Protein AF-A0A482W4G9-F1 (afdb_monomer_lite)

Secondary structure (DSSP, 8-state):
-HHHHTTT-EEEEE----SSHHHHHHHHHHHHHHHHTTB-EEEEETTT-HHHHHHHHHHHT-SS--S-EEEETTEEEE-HHHHHHHHHTSHHHHHTGGGB-GGGG---TTTTT-SEEE-TTTTTS-EEEEE-TT-SS--EEEPSSS-TTSEEE-TT-

Foldseek 3Di:
DLLVVQALAKEWEAAPDCPPVVRNVLQVQLLVLCVVLQFAHHYDHVVVDVVSLVVQCVLVVHNDDRDTWIDHSSHTQGHSVSSVVCVVVVVNSVSRVSRHDPCNVPQDPPPRNPQKDAAPQCRQPQFHPDADPPDPDGDTDGDPRADPRRIDGDPRD

Structure (mmCIF, N/CA/C/O backbone):
data_AF-A0A482W4G9-F1
#
_entry.id   AF-A0A482W4G9-F1
#
loop_
_atom_site.group_PDB
_atom_site.id
_atom_site.type_symbol
_atom_site.label_atom_id
_atom_site.label_alt_id
_atom_site.label_comp_id
_atom_site.label_asym_id
_atom_site.label_entity_id
_atom_site.label_seq_id
_atom_site.pdbx_PDB_ins_code
_atom_site.Cartn_x
_atom_site.Cartn_y
_atom_site.Cartn_z
_atom_site.occupancy
_atom_site.B_iso_or_equiv
_atom_site.auth_seq_id
_atom_site.auth_comp_id
_atom_site.auth_asym_id
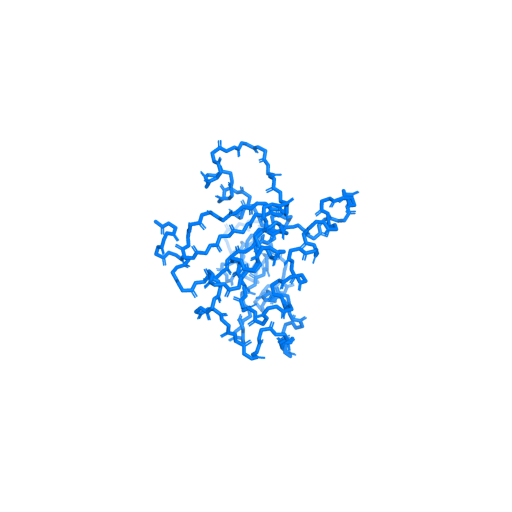_atom_site.auth_atom_id
_atom_site.pdbx_PDB_model_num
ATOM 1 N N . ASN A 1 1 ? -15.387 -3.009 -11.894 1.00 84.00 1 ASN A N 1
ATOM 2 C CA . ASN A 1 1 ? -16.144 -2.640 -10.679 1.00 84.00 1 ASN A CA 1
ATOM 3 C C . ASN A 1 1 ? -15.278 -2.932 -9.454 1.00 84.00 1 ASN A C 1
ATOM 5 O O . ASN A 1 1 ? -14.936 -4.088 -9.236 1.00 84.00 1 ASN A O 1
ATOM 9 N N . TYR A 1 2 ? -14.873 -1.919 -8.678 1.00 88.62 2 TYR A N 1
ATOM 10 C CA . TYR A 1 2 ? -13.986 -2.119 -7.516 1.00 88.62 2 TYR A CA 1
ATOM 11 C C . TYR A 1 2 ? -14.624 -2.953 -6.398 1.00 88.62 2 TYR A C 1
ATOM 13 O O . TYR A 1 2 ? -13.901 -3.640 -5.682 1.00 88.62 2 TYR A O 1
ATOM 21 N N . LYS A 1 3 ? -15.962 -2.969 -6.293 1.00 88.50 3 LYS A N 1
ATOM 22 C CA . LYS A 1 3 ? -16.674 -3.824 -5.330 1.00 88.50 3 LYS A CA 1
ATOM 23 C C . LYS A 1 3 ? -16.414 -5.310 -5.565 1.00 88.50 3 LYS A C 1
ATOM 25 O O . LYS A 1 3 ? -16.261 -6.050 -4.610 1.00 88.50 3 LYS A O 1
ATOM 30 N N . GLU A 1 4 ? -16.335 -5.736 -6.823 1.00 91.00 4 GLU A N 1
ATOM 31 C CA . GLU A 1 4 ? -16.035 -7.130 -7.177 1.00 91.00 4 GLU A CA 1
ATOM 32 C C . GLU A 1 4 ? -14.540 -7.437 -7.022 1.00 91.00 4 GLU A C 1
ATOM 34 O O . GLU A 1 4 ? -14.177 -8.476 -6.477 1.00 91.00 4 GLU A O 1
ATOM 39 N N . LYS A 1 5 ? -13.661 -6.516 -7.452 1.00 90.75 5 LYS A N 1
ATOM 40 C CA . LYS A 1 5 ? -12.194 -6.681 -7.374 1.00 90.75 5 LYS A CA 1
ATOM 41 C C . LYS A 1 5 ? -11.699 -6.823 -5.925 1.00 90.75 5 LYS A C 1
ATOM 43 O O . LYS A 1 5 ? -10.815 -7.641 -5.639 1.00 90.75 5 LYS A O 1
ATOM 48 N N . ASP A 1 6 ? -12.286 -6.032 -5.029 1.00 93.94 6 ASP A N 1
ATOM 49 C CA . ASP A 1 6 ? -11.903 -5.928 -3.621 1.00 93.94 6 ASP A CA 1
ATOM 50 C C . ASP A 1 6 ? -12.889 -6.657 -2.683 1.00 93.94 6 ASP A C 1
ATOM 52 O O . ASP A 1 6 ? -12.814 -6.479 -1.469 1.00 93.94 6 ASP A O 1
ATOM 56 N N . ALA A 1 7 ? -13.801 -7.480 -3.217 1.00 93.88 7 ALA A N 1
ATOM 57 C CA . ALA A 1 7 ? -14.746 -8.253 -2.412 1.00 93.88 7 ALA A CA 1
ATOM 58 C C . ALA A 1 7 ? -14.012 -9.167 -1.417 1.00 93.88 7 ALA A C 1
ATOM 60 O O . ALA A 1 7 ? -13.098 -9.908 -1.790 1.00 93.88 7 ALA A O 1
ATOM 61 N N . GLY A 1 8 ? -14.422 -9.128 -0.150 1.00 92.75 8 GLY A N 1
ATOM 62 C CA . GLY A 1 8 ? -13.825 -9.907 0.929 1.00 92.75 8 GLY A CA 1
ATOM 63 C C . GLY A 1 8 ? -12.441 -9.413 1.358 1.00 92.75 8 GLY A C 1
ATOM 64 O O . GLY A 1 8 ? -11.714 -10.158 2.017 1.00 92.75 8 GLY A O 1
ATOM 65 N N . LYS A 1 9 ? -12.046 -8.185 0.993 1.00 94.38 9 LYS A N 1
ATOM 66 C CA . LYS A 1 9 ? -10.709 -7.647 1.276 1.00 94.38 9 LYS A CA 1
ATOM 67 C C . LYS A 1 9 ? -10.757 -6.279 1.942 1.00 94.38 9 LYS A C 1
ATOM 69 O O . LYS A 1 9 ? -11.581 -5.421 1.627 1.00 94.38 9 LYS A O 1
ATOM 74 N N . VAL A 1 10 ? -9.770 -6.062 2.806 1.00 96.88 10 VAL A N 1
ATOM 75 C CA . VAL A 1 10 ? -9.361 -4.735 3.268 1.00 96.88 10 VAL A CA 1
ATOM 76 C C . VAL A 1 10 ? -8.169 -4.317 2.424 1.00 96.88 10 VAL A C 1
ATOM 78 O O . VAL A 1 10 ? -7.176 -5.038 2.376 1.00 96.88 10 VAL A O 1
ATOM 81 N N . VAL A 1 11 ? -8.256 -3.180 1.749 1.00 97.19 11 VAL A N 1
ATOM 82 C CA . VAL A 1 11 ? -7.196 -2.641 0.892 1.00 97.19 11 VAL A CA 1
ATOM 83 C C . VAL A 1 11 ? -6.711 -1.331 1.494 1.00 97.19 11 VAL A C 1
ATOM 85 O O . VAL A 1 11 ? -7.516 -0.480 1.864 1.00 97.19 11 VAL A O 1
ATOM 88 N N . VAL A 1 12 ? -5.397 -1.161 1.591 1.00 97.75 12 VAL A N 1
ATOM 89 C CA . VAL A 1 12 ? -4.771 0.053 2.115 1.00 97.75 12 VAL A CA 1
ATOM 90 C C . VAL A 1 12 ? -3.812 0.587 1.069 1.00 97.75 12 VAL A C 1
ATOM 92 O O . VAL A 1 12 ? -2.820 -0.067 0.749 1.00 97.75 12 VAL A O 1
ATOM 95 N N . TYR A 1 13 ? -4.089 1.784 0.567 1.00 97.50 13 TYR A N 1
ATOM 96 C CA . TYR A 1 13 ? -3.131 2.517 -0.246 1.00 97.50 13 TYR A CA 1
ATOM 97 C C . TYR A 1 13 ? -2.142 3.210 0.674 1.00 97.50 13 TYR A C 1
ATOM 99 O O . TYR A 1 13 ? -2.539 3.945 1.582 1.00 97.50 13 TYR A O 1
ATOM 107 N N . THR A 1 14 ? -0.861 2.957 0.453 1.00 96.88 14 THR A N 1
ATOM 108 C CA . THR A 1 14 ? 0.244 3.490 1.251 1.00 96.88 14 THR A CA 1
ATOM 109 C C . THR A 1 14 ? 1.331 4.028 0.333 1.00 96.88 14 THR A C 1
ATOM 111 O O . THR A 1 14 ? 1.237 3.939 -0.890 1.00 96.88 14 THR A O 1
ATOM 114 N N . THR A 1 15 ? 2.376 4.585 0.935 1.00 94.06 15 THR A N 1
ATOM 115 C CA . THR A 1 15 ? 3.638 4.857 0.257 1.00 94.06 15 THR A CA 1
ATOM 116 C C . THR A 1 15 ? 4.793 4.318 1.092 1.00 94.06 15 THR A C 1
ATOM 118 O O . THR A 1 15 ? 4.805 4.482 2.318 1.00 94.06 15 THR A O 1
ATOM 121 N N . THR A 1 16 ? 5.769 3.678 0.450 1.00 89.06 16 THR A N 1
ATOM 122 C CA . THR A 1 16 ? 7.075 3.395 1.074 1.00 89.06 16 THR A CA 1
ATOM 123 C C . THR A 1 16 ? 8.063 4.555 0.929 1.00 89.06 16 THR A C 1
ATOM 125 O O . THR A 1 16 ? 9.119 4.536 1.563 1.00 89.06 16 THR A O 1
ATOM 128 N N . MET A 1 17 ? 7.719 5.604 0.169 1.00 89.81 17 MET A N 1
ATOM 129 C CA . MET A 1 17 ? 8.531 6.815 0.050 1.00 89.81 17 MET A CA 1
ATOM 130 C C . MET A 1 17 ? 8.590 7.558 1.394 1.00 89.81 17 MET A C 1
ATOM 132 O O . MET A 1 17 ? 7.615 8.163 1.836 1.00 89.81 17 MET A O 1
ATOM 136 N N . GLY A 1 18 ? 9.766 7.566 2.022 1.00 87.50 18 GLY A N 1
ATOM 137 C CA . GLY A 1 18 ? 9.987 8.178 3.339 1.00 87.50 18 GLY A CA 1
ATOM 138 C C . GLY A 1 18 ? 10.348 9.669 3.338 1.00 87.50 18 GLY A C 1
ATOM 139 O O . GLY A 1 18 ? 10.648 10.207 4.402 1.00 87.50 18 GLY A O 1
ATOM 140 N N . ILE A 1 19 ? 10.364 10.340 2.177 1.00 91.88 19 ILE A N 1
ATOM 141 C CA . ILE A 1 19 ? 10.772 11.757 2.067 1.00 91.88 19 ILE A CA 1
ATOM 142 C C . ILE A 1 19 ? 9.811 12.663 2.855 1.00 91.88 19 ILE A C 1
ATOM 144 O O . ILE A 1 19 ? 10.251 13.531 3.608 1.00 91.88 19 ILE A O 1
ATOM 148 N N . LEU A 1 20 ? 8.502 12.423 2.734 1.00 92.69 20 LEU A N 1
ATOM 149 C CA . LEU A 1 20 ? 7.466 13.114 3.504 1.00 92.69 20 LEU A CA 1
ATOM 150 C C . LEU A 1 20 ? 7.180 12.332 4.790 1.00 92.69 20 LEU A C 1
ATOM 152 O O . LEU A 1 20 ? 6.380 11.395 4.809 1.00 92.69 20 LEU A O 1
ATOM 156 N N . ARG A 1 21 ? 7.871 12.709 5.873 1.00 94.12 21 ARG A N 1
ATOM 157 C CA . ARG A 1 21 ? 7.844 11.974 7.150 1.00 94.12 21 ARG A CA 1
ATOM 158 C C . ARG A 1 21 ? 6.442 11.833 7.733 1.00 94.12 21 ARG A C 1
ATOM 160 O O . ARG A 1 21 ? 6.101 10.746 8.187 1.00 94.12 21 ARG A O 1
ATOM 167 N N . GLU A 1 22 ? 5.639 12.892 7.694 1.00 95.00 22 GLU A N 1
ATOM 168 C CA . GLU A 1 22 ? 4.269 12.887 8.222 1.00 95.00 22 GLU A CA 1
ATOM 169 C C . GLU A 1 22 ? 3.395 11.866 7.484 1.00 95.00 22 GLU A C 1
ATOM 171 O O . GLU A 1 22 ? 2.769 11.011 8.107 1.00 95.00 22 GLU A O 1
ATOM 176 N N . THR A 1 23 ? 3.439 11.872 6.149 1.00 95.56 23 THR A N 1
ATOM 177 C CA . THR A 1 23 ? 2.720 10.915 5.297 1.00 95.56 23 THR A CA 1
ATOM 178 C C . THR A 1 23 ? 3.163 9.476 5.559 1.00 95.56 23 THR A C 1
ATOM 180 O O . THR A 1 23 ? 2.332 8.575 5.700 1.00 95.56 23 THR A O 1
ATOM 183 N N . TYR A 1 24 ? 4.475 9.252 5.666 1.00 95.81 24 TYR A N 1
ATOM 184 C CA . TYR A 1 24 ? 5.030 7.935 5.967 1.00 95.81 24 TYR A CA 1
ATOM 185 C C . TYR A 1 24 ? 4.574 7.431 7.345 1.00 95.81 24 TYR A C 1
ATOM 187 O O . TYR A 1 24 ? 4.109 6.296 7.477 1.00 95.81 24 TYR A O 1
ATOM 195 N N . GLN A 1 25 ? 4.642 8.283 8.371 1.00 96.56 25 GLN A N 1
ATOM 196 C CA . GLN A 1 25 ? 4.190 7.954 9.723 1.00 96.56 25 GLN A CA 1
ATOM 197 C C . GLN A 1 25 ? 2.685 7.679 9.769 1.00 96.56 25 GLN A C 1
ATOM 199 O O . GLN A 1 25 ? 2.276 6.698 10.389 1.00 96.56 25 GLN A O 1
ATOM 204 N N . ALA A 1 26 ? 1.869 8.464 9.062 1.00 97.75 26 ALA A N 1
ATOM 205 C CA . ALA A 1 26 ? 0.433 8.231 8.937 1.00 97.75 26 ALA A CA 1
ATOM 206 C C . ALA A 1 26 ? 0.131 6.860 8.302 1.00 97.75 26 ALA A C 1
ATOM 208 O O . ALA A 1 26 ? -0.671 6.089 8.835 1.00 97.75 26 ALA A O 1
ATOM 209 N N . CYS A 1 27 ? 0.835 6.494 7.222 1.00 97.44 27 CYS A N 1
ATOM 210 C CA . CYS A 1 27 ? 0.717 5.167 6.606 1.00 97.44 27 CYS A CA 1
ATOM 211 C C . CYS A 1 27 ? 1.101 4.045 7.580 1.00 97.44 27 CYS A C 1
ATOM 213 O O . CYS A 1 27 ? 0.403 3.034 7.686 1.00 97.44 27 CYS A O 1
ATOM 215 N N . MET A 1 28 ? 2.203 4.215 8.316 1.00 96.12 28 MET A N 1
ATOM 216 C CA . MET A 1 28 ? 2.649 3.243 9.316 1.00 96.12 28 MET A CA 1
ATOM 217 C C . MET A 1 28 ? 1.651 3.099 10.467 1.00 96.12 28 MET A C 1
ATOM 219 O O . MET A 1 28 ? 1.391 1.976 10.899 1.00 96.12 28 MET A O 1
ATOM 223 N N . LYS A 1 29 ? 1.045 4.202 10.913 1.00 97.50 29 LYS A N 1
ATOM 224 C CA . LYS A 1 29 ? 0.024 4.220 11.964 1.00 97.50 29 LYS A CA 1
ATOM 225 C C . LYS A 1 29 ? -1.216 3.426 11.560 1.00 97.50 29 LYS A C 1
ATOM 227 O O . LYS A 1 29 ? -1.625 2.533 12.298 1.00 97.50 29 LYS A O 1
ATOM 232 N N . VAL A 1 30 ? -1.753 3.661 10.359 1.00 98.19 30 VAL A N 1
ATOM 233 C CA . VAL A 1 30 ? -2.891 2.889 9.824 1.00 98.19 30 VAL A CA 1
ATOM 234 C C . VAL A 1 30 ? -2.554 1.399 9.742 1.00 98.19 30 VAL A C 1
ATOM 236 O O . VAL A 1 30 ? -3.320 0.563 10.225 1.00 98.19 30 VAL A O 1
ATOM 239 N N . LYS A 1 31 ? -1.373 1.046 9.214 1.00 95.94 31 LYS A N 1
ATOM 240 C CA . LYS A 1 31 ? -0.916 -0.355 9.174 1.00 95.94 31 LYS A CA 1
ATOM 241 C C . LYS A 1 31 ? -0.826 -0.972 10.570 1.00 95.94 31 LYS A C 1
ATOM 243 O O . LYS A 1 31 ? -1.208 -2.127 10.751 1.00 95.94 31 LYS A O 1
ATOM 248 N N . GLN A 1 32 ? -0.337 -0.222 11.554 1.00 95.81 32 GLN A N 1
ATOM 249 C CA . GLN A 1 32 ? -0.216 -0.693 12.931 1.00 95.81 32 GLN A CA 1
ATOM 250 C C . GLN A 1 32 ? -1.583 -0.928 13.584 1.00 95.81 32 GLN A C 1
ATOM 252 O O . GLN A 1 32 ? -1.762 -1.950 14.250 1.00 95.81 32 GLN A O 1
ATOM 257 N N . ILE A 1 33 ? -2.555 -0.036 13.367 1.00 97.38 33 ILE A N 1
ATOM 258 C CA . ILE A 1 33 ? -3.932 -0.198 13.859 1.00 97.38 33 ILE A CA 1
ATOM 259 C C . ILE A 1 33 ? -4.536 -1.496 13.309 1.00 97.38 33 ILE A C 1
ATOM 261 O O . ILE A 1 33 ? -5.007 -2.336 14.075 1.00 97.38 33 ILE A O 1
ATOM 265 N N . LEU A 1 34 ? -4.447 -1.717 11.994 1.00 96.38 34 LEU A N 1
ATOM 266 C CA . LEU A 1 34 ? -4.998 -2.916 11.352 1.00 96.38 34 LEU A CA 1
ATOM 267 C C . LEU A 1 34 ? -4.332 -4.209 11.848 1.00 96.38 34 LEU A C 1
ATOM 269 O O . LEU A 1 34 ? -5.028 -5.183 12.142 1.00 96.38 34 LEU A O 1
ATOM 273 N N . ARG A 1 35 ? -3.001 -4.209 12.012 1.00 93.81 35 ARG A N 1
ATOM 274 C CA . ARG A 1 35 ? -2.264 -5.345 12.599 1.00 93.81 35 ARG A CA 1
ATOM 275 C C . ARG A 1 35 ? -2.687 -5.620 14.039 1.00 93.81 35 ARG A C 1
ATOM 277 O O . ARG A 1 35 ? -2.927 -6.768 14.391 1.00 93.81 35 ARG A O 1
ATOM 284 N N . THR A 1 36 ? -2.844 -4.577 14.851 1.00 94.62 36 THR A N 1
ATOM 285 C CA . THR A 1 36 ? -3.298 -4.698 16.249 1.00 94.62 36 THR A CA 1
ATOM 286 C C . THR A 1 36 ? -4.712 -5.283 16.332 1.00 94.62 36 THR A C 1
ATOM 288 O O . THR A 1 36 ? -5.017 -6.062 17.233 1.00 94.62 36 THR A O 1
ATOM 291 N N . LEU A 1 37 ? -5.573 -4.980 15.356 1.00 94.88 37 LEU A N 1
ATOM 292 C CA . LEU A 1 37 ? -6.911 -5.567 15.244 1.00 94.88 37 LEU A CA 1
ATOM 293 C C . LEU A 1 37 ? -6.925 -6.989 14.648 1.00 94.88 37 LEU A C 1
ATOM 295 O O . LEU A 1 37 ? -8.005 -7.586 14.566 1.00 94.88 37 LEU A O 1
ATOM 299 N N . LEU A 1 38 ? -5.755 -7.537 14.292 1.00 94.50 38 LEU A N 1
ATOM 300 C CA . LEU A 1 38 ? -5.555 -8.832 13.629 1.00 94.50 38 LEU A CA 1
ATOM 301 C C . LEU A 1 38 ? -6.295 -8.927 12.291 1.00 94.50 38 LEU A C 1
ATOM 303 O O . LEU A 1 38 ? -6.909 -9.943 11.973 1.00 94.50 38 LEU A O 1
ATOM 307 N N . VAL A 1 39 ? -6.277 -7.845 11.517 1.00 94.50 39 VAL A N 1
ATOM 308 C CA . VAL A 1 39 ? -6.959 -7.762 10.223 1.00 94.50 39 VAL A CA 1
ATOM 309 C C . VAL A 1 39 ? -5.960 -8.016 9.104 1.00 94.50 39 VAL A C 1
ATOM 311 O O . VAL A 1 39 ? -4.941 -7.331 9.005 1.00 94.50 39 VAL A O 1
ATOM 314 N N . LYS A 1 40 ? -6.259 -8.985 8.231 1.00 90.31 40 LYS A N 1
ATOM 315 C CA . LYS A 1 40 ? -5.479 -9.190 7.006 1.00 90.31 40 LYS A CA 1
ATOM 316 C C . LYS A 1 40 ? -5.891 -8.125 5.990 1.00 90.31 40 LYS A C 1
ATOM 318 O O . LYS A 1 40 ? -7.064 -8.024 5.646 1.00 90.31 40 LYS A O 1
ATOM 323 N N . PHE A 1 41 ? -4.928 -7.355 5.495 1.00 93.06 41 PHE A N 1
ATOM 324 C CA . PHE A 1 41 ? -5.161 -6.322 4.482 1.00 93.06 41 PHE A CA 1
ATOM 325 C C . PHE A 1 41 ? -4.209 -6.472 3.295 1.00 93.06 41 PHE A C 1
ATOM 327 O O . PHE A 1 41 ? -3.153 -7.084 3.422 1.00 93.06 41 PHE A O 1
ATOM 334 N N . GLU A 1 42 ? -4.579 -5.941 2.136 1.00 92.31 42 GLU A N 1
ATOM 335 C CA . GLU A 1 42 ? -3.750 -5.814 0.939 1.00 92.31 42 GLU A CA 1
ATOM 336 C C . GLU A 1 42 ? -3.135 -4.417 0.892 1.00 92.31 42 GLU A C 1
ATOM 338 O O . GLU A 1 42 ? -3.854 -3.423 0.878 1.00 92.31 42 GLU A O 1
ATOM 343 N N . GLU A 1 43 ? -1.805 -4.340 0.906 1.00 92.62 43 GLU A N 1
ATOM 344 C CA . GLU A 1 43 ? -1.085 -3.075 0.759 1.00 92.62 43 GLU A CA 1
ATOM 345 C C . GLU A 1 43 ? -0.896 -2.766 -0.731 1.00 92.62 43 GLU A C 1
ATOM 347 O O . GLU A 1 43 ? -0.350 -3.585 -1.473 1.00 92.62 43 GLU A O 1
ATOM 352 N N . ARG A 1 44 ? -1.358 -1.589 -1.161 1.00 93.81 44 ARG A N 1
ATOM 353 C CA . ARG A 1 44 ? -1.163 -1.041 -2.507 1.00 93.81 44 ARG A CA 1
ATOM 354 C C . ARG A 1 44 ? -0.250 0.172 -2.408 1.00 93.81 44 ARG A C 1
ATOM 356 O O . ARG A 1 44 ? -0.688 1.270 -2.075 1.00 93.81 44 ARG A O 1
ATOM 363 N N . ASP A 1 45 ? 1.034 -0.051 -2.651 1.00 92.50 45 ASP A N 1
ATOM 364 C CA . ASP A 1 45 ? 2.042 0.999 -2.560 1.00 92.50 45 ASP A CA 1
ATOM 365 C C . ASP A 1 45 ? 2.056 1.859 -3.828 1.00 92.50 45 ASP A C 1
ATOM 367 O O . ASP A 1 45 ? 2.458 1.410 -4.905 1.00 92.50 45 ASP A O 1
ATOM 371 N N . VAL A 1 46 ? 1.627 3.112 -3.693 1.00 94.31 46 VAL A N 1
ATOM 372 C CA . VAL A 1 46 ? 1.531 4.061 -4.809 1.00 94.31 46 VAL A CA 1
ATOM 373 C C . VAL A 1 46 ? 2.892 4.577 -5.272 1.00 94.31 46 VAL A C 1
ATOM 375 O O . VAL A 1 46 ? 2.997 5.108 -6.375 1.00 94.31 46 VAL A O 1
ATOM 378 N N . PHE A 1 47 ? 3.949 4.432 -4.468 1.00 90.94 47 PHE A N 1
ATOM 379 C CA . PHE A 1 47 ? 5.300 4.762 -4.915 1.00 90.94 47 PHE A CA 1
ATOM 380 C C . PHE A 1 47 ? 5.834 3.714 -5.899 1.00 90.94 47 PHE A C 1
ATOM 382 O O . PHE A 1 47 ? 6.539 4.055 -6.844 1.00 90.94 47 PHE A O 1
ATOM 389 N N . MET A 1 48 ? 5.457 2.450 -5.704 1.00 86.69 48 MET A N 1
ATOM 390 C CA . MET A 1 48 ? 6.019 1.318 -6.444 1.00 86.69 48 MET A CA 1
ATOM 391 C C . MET A 1 48 ? 5.267 0.978 -7.739 1.00 86.69 48 MET A C 1
ATOM 393 O O . MET A 1 48 ? 5.793 0.218 -8.548 1.00 86.69 48 MET A O 1
ATOM 397 N N . SER A 1 49 ? 4.048 1.490 -7.943 1.00 86.75 49 SER A N 1
ATOM 398 C CA . SER A 1 49 ? 3.193 1.102 -9.075 1.00 86.75 49 SER A CA 1
ATOM 399 C C . SER A 1 49 ? 2.384 2.270 -9.632 1.00 86.75 49 SER A C 1
ATOM 401 O O . SER A 1 49 ? 1.574 2.868 -8.919 1.00 86.75 49 SER A O 1
ATOM 403 N N . ASN A 1 50 ? 2.523 2.535 -10.936 1.00 90.00 50 ASN A N 1
ATOM 404 C CA . ASN A 1 50 ? 1.701 3.537 -11.621 1.00 90.00 50 ASN A CA 1
ATOM 405 C C . ASN A 1 50 ? 0.241 3.088 -11.754 1.00 90.00 50 ASN A C 1
ATOM 407 O O . ASN A 1 50 ? -0.664 3.922 -11.771 1.00 90.00 50 ASN A O 1
ATOM 411 N N . GLU A 1 51 ? -0.011 1.776 -11.810 1.00 91.31 51 GLU A N 1
ATOM 412 C CA . GLU A 1 51 ? -1.370 1.227 -11.795 1.00 91.31 51 GLU A CA 1
ATOM 413 C C . GLU A 1 51 ? -2.100 1.647 -10.515 1.00 91.31 51 GLU A C 1
ATOM 415 O O . GLU A 1 51 ? -3.197 2.197 -10.592 1.00 91.31 51 GLU A O 1
ATOM 420 N N . TYR A 1 52 ? -1.474 1.480 -9.345 1.00 93.44 52 TYR A N 1
ATOM 421 C CA . TYR A 1 52 ? -2.079 1.895 -8.076 1.00 93.44 52 TYR A CA 1
ATOM 422 C C . TYR A 1 52 ? -2.240 3.410 -7.959 1.00 93.44 52 TYR A C 1
ATOM 424 O O . TYR A 1 52 ? -3.221 3.862 -7.369 1.00 93.44 52 TYR A O 1
ATOM 432 N N . GLN A 1 53 ? -1.332 4.193 -8.548 1.00 95.00 53 GLN A N 1
ATOM 433 C CA . GLN A 1 53 ? -1.497 5.644 -8.649 1.00 95.00 53 GLN A CA 1
ATOM 434 C C . GLN A 1 53 ? -2.747 6.024 -9.452 1.00 95.00 53 GLN A C 1
ATOM 436 O O . GLN A 1 53 ? -3.535 6.856 -9.012 1.00 95.00 53 GLN A O 1
ATOM 441 N N . ASN A 1 54 ? -2.948 5.416 -10.620 1.00 95.19 54 ASN A N 1
ATOM 442 C CA . ASN A 1 54 ? -4.116 5.693 -11.457 1.00 95.19 54 ASN A CA 1
ATOM 443 C C . ASN A 1 54 ? -5.407 5.206 -10.793 1.00 95.19 54 ASN A C 1
ATOM 445 O O . ASN A 1 54 ? -6.402 5.926 -10.772 1.00 95.19 54 ASN A O 1
ATOM 449 N N . GLU A 1 55 ? -5.359 4.023 -10.182 1.00 95.62 55 GLU A N 1
ATOM 450 C CA . GLU A 1 55 ? -6.482 3.425 -9.468 1.00 95.62 55 GLU A CA 1
ATOM 451 C C . GLU A 1 55 ? -6.971 4.318 -8.320 1.00 95.62 55 GLU A C 1
ATOM 453 O O . GLU A 1 55 ? -8.170 4.572 -8.201 1.00 95.62 55 GLU A O 1
ATOM 458 N N . ILE A 1 56 ? -6.065 4.839 -7.481 1.00 96.38 56 ILE A N 1
ATOM 459 C CA . ILE A 1 56 ? -6.477 5.699 -6.364 1.00 96.38 56 ILE A CA 1
ATOM 460 C C . ILE A 1 56 ? -6.992 7.060 -6.844 1.00 96.38 56 ILE A C 1
ATOM 462 O O . ILE A 1 56 ? -7.967 7.555 -6.278 1.00 96.38 56 ILE A O 1
ATOM 466 N N . ARG A 1 57 ? -6.413 7.640 -7.909 1.00 96.38 57 ARG A N 1
ATOM 467 C CA . ARG A 1 57 ? -6.920 8.889 -8.510 1.00 96.38 57 ARG A CA 1
ATOM 468 C C . ARG A 1 57 ? -8.345 8.717 -9.026 1.00 96.38 57 ARG A C 1
ATOM 470 O O . ARG A 1 57 ? -9.205 9.546 -8.733 1.00 96.38 57 ARG A O 1
ATOM 477 N N . GLU A 1 58 ? -8.617 7.613 -9.722 1.00 95.62 58 GLU A N 1
ATOM 478 C CA . GLU A 1 58 ? -9.957 7.285 -10.219 1.00 95.62 58 GLU A CA 1
ATOM 479 C C . GLU A 1 58 ? -10.952 7.105 -9.063 1.00 95.62 58 GLU A C 1
ATOM 481 O O . GLU A 1 58 ? -12.031 7.703 -9.064 1.00 95.62 58 GLU A O 1
ATOM 486 N N . ARG A 1 59 ? -10.584 6.316 -8.043 1.00 95.19 59 ARG A N 1
ATOM 487 C CA . ARG A 1 59 ? -11.459 6.022 -6.895 1.00 95.19 59 ARG A CA 1
ATOM 488 C C . ARG A 1 59 ? -11.776 7.259 -6.062 1.00 95.19 59 ARG A C 1
ATOM 490 O O . ARG A 1 59 ? -12.912 7.402 -5.616 1.00 95.19 59 ARG A O 1
ATOM 497 N N . MET A 1 60 ? -10.793 8.134 -5.862 1.00 95.00 60 MET A N 1
ATOM 498 C CA . MET A 1 60 ? -10.940 9.365 -5.078 1.00 95.00 60 MET A CA 1
ATOM 499 C C . MET A 1 60 ? -11.454 10.546 -5.908 1.00 95.00 60 MET A C 1
ATOM 501 O O . MET A 1 60 ? -11.783 11.581 -5.335 1.00 95.00 60 MET A O 1
ATOM 505 N N . ARG A 1 61 ? -11.516 10.408 -7.242 1.00 94.56 61 ARG A N 1
ATOM 506 C CA . ARG A 1 61 ? -11.818 11.492 -8.194 1.00 94.56 61 ARG A CA 1
ATOM 507 C C . ARG A 1 61 ? -10.952 12.731 -7.945 1.00 94.56 61 ARG A C 1
ATOM 509 O O . ARG A 1 61 ? -11.443 13.858 -7.952 1.00 94.56 61 ARG A O 1
ATOM 516 N N . CYS A 1 62 ? -9.669 12.501 -7.681 1.00 93.94 62 CYS A N 1
ATOM 517 C CA . CYS A 1 62 ? -8.705 13.532 -7.324 1.00 93.94 62 CYS A CA 1
ATOM 518 C C . CYS A 1 62 ? -7.375 13.265 -8.028 1.00 93.94 62 CYS A C 1
ATOM 520 O O . CYS A 1 62 ? -6.862 12.150 -7.980 1.00 93.94 62 CYS A O 1
ATOM 522 N N . GLU A 1 63 ? -6.801 14.294 -8.649 1.00 92.38 63 GLU A N 1
ATOM 523 C CA . GLU A 1 63 ? -5.498 14.202 -9.322 1.00 92.38 63 GLU A CA 1
ATOM 524 C C . GLU A 1 63 ? -4.338 14.039 -8.327 1.00 92.38 63 GLU A C 1
ATOM 526 O O . GLU A 1 63 ? -3.323 13.392 -8.615 1.00 92.38 63 GLU A O 1
ATOM 531 N N . HIS A 1 64 ? -4.498 14.600 -7.126 1.00 93.00 64 HIS A N 1
ATOM 532 C CA . HIS A 1 64 ? -3.521 14.495 -6.054 1.00 93.00 64 HIS A CA 1
ATOM 533 C C . HIS A 1 64 ? -3.685 13.176 -5.301 1.00 93.00 64 HIS A C 1
ATOM 535 O O . HIS A 1 64 ? -4.757 12.848 -4.791 1.00 93.00 64 HIS A O 1
ATOM 541 N N . ILE A 1 65 ? -2.586 12.433 -5.183 1.00 93.94 65 ILE A N 1
ATOM 542 C CA . ILE A 1 65 ? -2.562 11.189 -4.419 1.00 93.94 65 ILE A CA 1
ATOM 543 C C . ILE A 1 65 ? -2.413 11.521 -2.941 1.00 93.94 65 ILE A C 1
ATOM 545 O O . ILE A 1 65 ? -1.358 11.961 -2.488 1.00 93.94 65 ILE A O 1
ATOM 549 N N . LEU A 1 66 ? -3.480 11.264 -2.195 1.00 94.50 66 LEU A N 1
ATOM 550 C CA . LEU A 1 66 ? -3.511 11.363 -0.745 1.00 94.50 66 LEU A CA 1
ATOM 551 C C . LEU A 1 66 ? -3.392 9.953 -0.178 1.00 94.50 66 LEU A C 1
ATOM 553 O O . LEU A 1 66 ? -4.195 9.091 -0.519 1.00 94.50 66 LEU A O 1
ATOM 557 N N . VAL A 1 67 ? -2.407 9.712 0.682 1.00 96.69 67 VAL A N 1
ATOM 558 C CA . VAL A 1 67 ? -2.221 8.437 1.388 1.00 96.69 67 VAL A CA 1
ATOM 559 C C . VAL A 1 67 ? -1.954 8.702 2.874 1.00 96.69 67 VAL A C 1
ATOM 561 O O . VAL A 1 67 ? -1.361 9.730 3.203 1.00 96.69 67 VAL A O 1
ATOM 564 N N . PRO A 1 68 ? -2.361 7.794 3.778 1.00 97.81 68 PRO A N 1
ATOM 565 C CA . PRO A 1 68 ? -3.009 6.509 3.501 1.00 97.81 68 PRO A CA 1
ATOM 566 C C . PRO A 1 68 ? -4.504 6.630 3.178 1.00 97.81 68 PRO A C 1
ATOM 568 O O . PRO A 1 68 ? -5.166 7.545 3.655 1.00 97.81 68 PRO A O 1
ATOM 571 N N . GLN A 1 69 ? -5.036 5.677 2.406 1.00 98.19 69 GLN A N 1
ATOM 572 C CA . GLN A 1 69 ? -6.481 5.525 2.169 1.00 98.19 69 GLN A CA 1
ATOM 573 C C . GLN A 1 69 ? -6.894 4.070 2.359 1.00 98.19 69 GLN A C 1
ATOM 575 O O . GLN A 1 69 ? -6.267 3.168 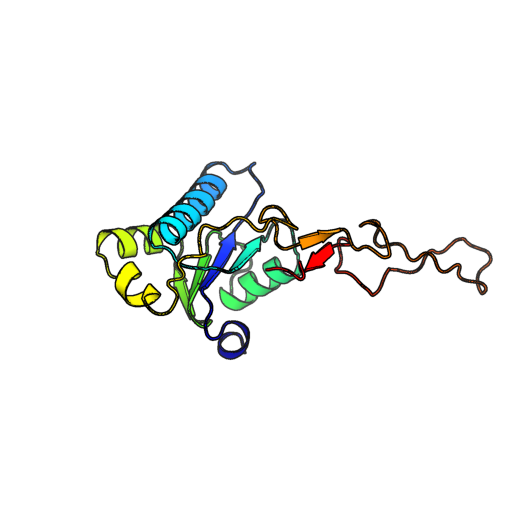1.797 1.00 98.19 69 GLN A O 1
ATOM 580 N N . VAL A 1 70 ? -7.949 3.839 3.139 1.00 98.38 70 VAL A N 1
ATOM 581 C CA . VAL A 1 70 ? -8.444 2.498 3.469 1.00 98.38 70 VAL A CA 1
ATOM 582 C C . VAL A 1 70 ? -9.772 2.231 2.781 1.00 98.38 70 VAL A C 1
ATOM 584 O O . VAL A 1 70 ? -10.696 3.046 2.824 1.00 98.38 70 VAL A O 1
ATOM 587 N N . PHE A 1 71 ? -9.873 1.046 2.188 1.00 98.06 71 PHE A N 1
ATOM 588 C CA . PHE A 1 71 ? -11.080 0.524 1.571 1.00 98.06 71 PHE A CA 1
ATOM 589 C C . PHE A 1 71 ? -11.428 -0.848 2.147 1.00 98.06 71 PHE A C 1
ATOM 591 O O . PHE A 1 71 ? -10.544 -1.659 2.426 1.00 98.06 71 PHE A O 1
ATOM 598 N N . VAL A 1 72 ? -12.720 -1.120 2.299 1.00 97.38 72 VAL A N 1
ATOM 599 C CA . VAL A 1 72 ? -13.263 -2.396 2.783 1.00 97.38 72 VAL A CA 1
ATOM 600 C C . VAL A 1 72 ? -14.356 -2.835 1.817 1.00 97.38 72 VAL A C 1
ATOM 602 O O . VAL A 1 72 ? -15.262 -2.055 1.530 1.00 97.38 72 VAL A O 1
ATOM 605 N N . ASP A 1 73 ? -14.251 -4.045 1.260 1.00 95.19 73 ASP A N 1
ATOM 606 C CA . ASP A 1 73 ? -15.169 -4.554 0.222 1.00 95.19 73 ASP A CA 1
ATOM 607 C C . ASP A 1 73 ? -15.366 -3.568 -0.946 1.00 95.19 73 ASP A C 1
ATOM 609 O O . ASP A 1 73 ? -16.467 -3.326 -1.451 1.00 95.19 73 ASP A O 1
ATOM 613 N N . GLY A 1 74 ? -14.271 -2.918 -1.340 1.00 94.88 74 GLY A N 1
ATOM 614 C CA . GLY A 1 74 ? -14.251 -1.912 -2.399 1.00 94.88 74 GLY A CA 1
ATOM 615 C C . GLY A 1 74 ? -14.830 -0.543 -2.021 1.00 94.88 74 GLY A C 1
ATOM 616 O O . GLY A 1 74 ? -14.723 0.383 -2.829 1.00 94.88 74 GLY A O 1
ATOM 617 N N . GLN A 1 75 ? -15.395 -0.375 -0.822 1.00 95.81 75 GLN A N 1
ATOM 618 C CA . GLN A 1 75 ? -15.944 0.892 -0.329 1.00 95.81 75 GLN A CA 1
ATOM 619 C C . GLN A 1 75 ? -14.891 1.698 0.426 1.00 95.81 75 GLN A C 1
ATOM 621 O O . GLN A 1 75 ? -14.097 1.134 1.174 1.00 95.81 75 GLN A O 1
ATOM 626 N N . HIS A 1 76 ? -14.876 3.015 0.223 1.00 97.06 76 HIS A N 1
ATOM 627 C CA . HIS A 1 76 ? -13.947 3.913 0.907 1.00 97.06 76 HIS A CA 1
ATOM 628 C C . HIS A 1 76 ? -14.358 4.091 2.367 1.00 97.06 76 HIS A C 1
ATOM 630 O O . HIS A 1 76 ? -15.510 4.416 2.643 1.00 97.06 76 HIS A O 1
ATOM 636 N N . VAL A 1 77 ? -13.421 3.859 3.287 1.00 97.44 77 VAL A N 1
ATOM 637 C CA . VAL A 1 77 ? -13.636 4.044 4.730 1.00 97.44 77 VAL A CA 1
ATOM 638 C C . VAL A 1 77 ? -13.042 5.365 5.200 1.00 97.44 77 VAL A C 1
ATOM 640 O O . VAL A 1 77 ? -13.680 6.069 5.978 1.00 97.44 77 VAL A O 1
ATOM 643 N N . GLY A 1 78 ? -11.837 5.708 4.737 1.00 97.38 78 GLY A N 1
ATOM 644 C CA . GLY A 1 78 ? -11.224 6.993 5.055 1.00 97.38 78 GLY A CA 1
ATOM 645 C C . GLY A 1 78 ? -9.701 6.999 5.051 1.00 97.38 78 GLY A C 1
ATOM 646 O O . GLY A 1 78 ? -9.039 6.017 4.700 1.00 97.38 78 GLY A O 1
ATOM 647 N N . ASP A 1 79 ? -9.180 8.147 5.461 1.00 97.88 79 ASP A N 1
ATOM 648 C CA . ASP A 1 79 ? -7.768 8.465 5.635 1.00 97.88 79 ASP A CA 1
ATOM 649 C C . ASP A 1 79 ? -7.256 8.122 7.046 1.00 97.88 79 ASP A C 1
ATOM 651 O O . ASP A 1 79 ? -7.947 7.486 7.845 1.00 97.88 79 ASP A O 1
ATOM 655 N N . ALA A 1 80 ? -6.025 8.528 7.371 1.00 98.00 80 ALA A N 1
ATOM 656 C CA . ALA A 1 80 ? -5.414 8.236 8.668 1.00 98.00 80 ALA A CA 1
ATOM 657 C C . ALA A 1 80 ? -6.235 8.750 9.861 1.00 98.00 80 ALA A C 1
ATOM 659 O O . ALA A 1 80 ? -6.448 7.995 10.810 1.00 98.00 80 ALA A O 1
ATOM 660 N N . GLU A 1 81 ? -6.708 9.997 9.806 1.00 97.81 81 GLU A N 1
ATOM 661 C CA . GLU A 1 81 ? -7.479 10.617 10.889 1.00 97.81 81 GLU A CA 1
ATOM 662 C C . GLU A 1 81 ? -8.824 9.909 11.078 1.00 97.81 81 GLU A C 1
ATOM 664 O O . GLU A 1 81 ? -9.224 9.578 12.196 1.00 97.81 81 GLU A O 1
ATOM 669 N N . THR A 1 82 ? -9.509 9.605 9.975 1.00 98.25 82 THR A N 1
ATOM 670 C CA . THR A 1 82 ? -10.782 8.882 10.016 1.00 98.25 82 THR A CA 1
ATOM 671 C C . THR A 1 82 ? -10.615 7.486 10.605 1.00 98.25 82 THR A C 1
ATOM 673 O O . THR A 1 82 ? -11.409 7.074 11.451 1.00 98.25 82 THR A O 1
ATOM 676 N N . ILE A 1 83 ? -9.566 6.765 10.208 1.00 98.44 83 ILE A N 1
ATOM 677 C CA . ILE A 1 83 ? -9.281 5.422 10.724 1.00 98.44 83 ILE A CA 1
ATOM 678 C C . ILE A 1 83 ? -8.928 5.451 12.210 1.00 98.44 83 ILE A C 1
ATOM 680 O O . ILE A 1 83 ? -9.368 4.575 12.953 1.00 98.44 83 ILE A O 1
ATOM 684 N N . GLU A 1 84 ? -8.183 6.455 12.663 1.00 98.06 84 GLU A N 1
ATOM 685 C CA . GLU A 1 84 ? -7.879 6.638 14.079 1.00 98.06 84 GLU A CA 1
ATOM 686 C C . GLU A 1 84 ? -9.139 6.913 14.905 1.00 98.06 84 GLU A C 1
ATOM 688 O O . GLU A 1 84 ? -9.414 6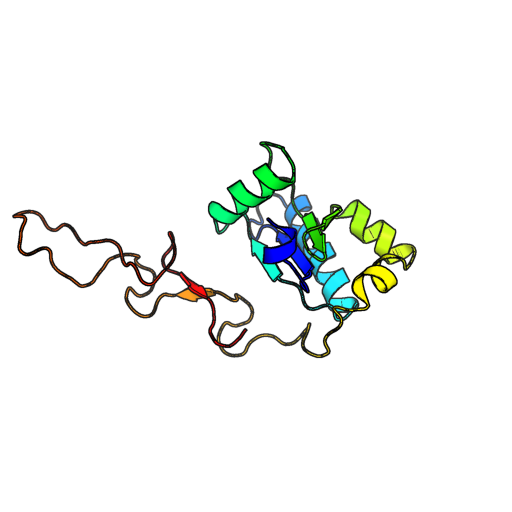.179 15.854 1.00 98.06 84 GLU A O 1
ATOM 693 N N . ARG A 1 85 ? -9.970 7.871 14.485 1.00 98.44 85 ARG A N 1
ATOM 694 C CA . ARG A 1 85 ? -11.238 8.194 15.156 1.00 98.44 85 ARG A CA 1
ATOM 695 C C . ARG A 1 85 ? -12.179 6.985 15.241 1.00 98.44 85 ARG A C 1
ATOM 697 O O . ARG A 1 85 ? -12.810 6.733 16.272 1.00 98.44 85 ARG A O 1
ATOM 704 N N . LEU A 1 86 ? -12.272 6.197 14.168 1.00 98.25 86 LEU A N 1
ATOM 705 C CA . LEU A 1 86 ? -13.062 4.959 14.156 1.00 98.25 86 LEU A CA 1
ATOM 706 C C . LEU A 1 86 ? -12.460 3.874 15.062 1.00 98.25 86 LEU A C 1
ATOM 708 O O . LEU A 1 86 ? -13.188 3.037 15.600 1.00 98.25 86 LEU A O 1
ATOM 712 N N . ASN A 1 87 ? -11.136 3.845 15.220 1.00 98.00 87 ASN A N 1
ATOM 713 C CA . ASN A 1 87 ? -10.468 2.921 16.127 1.00 98.00 87 ASN A CA 1
ATOM 714 C C . ASN A 1 87 ? -10.734 3.284 17.595 1.00 98.00 87 ASN A C 1
ATOM 716 O O . ASN A 1 87 ? -11.070 2.401 18.381 1.00 98.00 87 ASN A O 1
ATOM 720 N N . GLU A 1 88 ? -10.643 4.567 17.944 1.00 97.50 88 GLU A N 1
ATOM 721 C CA . GLU A 1 88 ? -10.883 5.076 19.302 1.00 97.50 88 GLU A CA 1
ATOM 722 C C . GLU A 1 88 ? -12.333 4.876 19.760 1.00 97.50 88 GLU A C 1
ATOM 724 O O . GLU A 1 88 ? -12.578 4.440 20.882 1.00 97.50 88 GLU A O 1
ATOM 729 N N . SER A 1 89 ? -13.300 5.110 18.870 1.00 97.69 89 SER A N 1
ATOM 730 C CA . SER A 1 89 ? -14.726 4.839 19.125 1.00 97.69 89 SER A CA 1
ATOM 731 C C . SER A 1 89 ? -15.077 3.343 19.153 1.00 97.69 89 SER A C 1
ATOM 733 O O . SER A 1 89 ? -16.162 2.958 19.591 1.00 97.69 89 SER A O 1
ATOM 735 N N . GLY A 1 90 ? -14.182 2.472 18.673 1.00 96.44 90 GLY A N 1
ATOM 736 C CA . GLY A 1 90 ? -14.404 1.030 18.553 1.00 96.44 90 GLY A CA 1
ATOM 737 C C . GLY A 1 90 ? -15.257 0.606 17.348 1.00 96.44 90 GLY A C 1
ATOM 738 O O . GLY A 1 90 ? -15.432 -0.598 17.119 1.00 96.44 90 GLY A O 1
ATOM 739 N N . GLU A 1 91 ? -15.753 1.548 16.543 1.00 97.31 91 GLU A N 1
ATOM 740 C CA . GLU A 1 91 ? -16.528 1.272 15.327 1.00 97.31 91 GLU A CA 1
ATOM 741 C C . GLU A 1 91 ? -15.708 0.510 14.284 1.00 97.31 91 GLU A C 1
ATOM 743 O O . GLU A 1 91 ? -16.199 -0.454 13.689 1.00 97.31 91 GLU A O 1
ATOM 748 N N . LEU A 1 92 ? -14.421 0.844 14.142 1.00 97.19 92 LEU A N 1
ATOM 749 C CA . LEU A 1 92 ? -13.512 0.163 13.218 1.00 97.19 92 LEU A CA 1
ATOM 750 C C . LEU A 1 92 ? -13.450 -1.344 13.499 1.00 97.19 92 LEU A C 1
ATOM 752 O O . LEU A 1 92 ? -13.462 -2.163 12.582 1.00 97.19 92 LEU A O 1
ATOM 756 N N . ARG A 1 93 ? -13.461 -1.737 14.779 1.00 95.62 93 ARG A N 1
ATOM 757 C CA . ARG A 1 93 ? -13.444 -3.149 15.192 1.00 95.62 93 ARG A CA 1
ATOM 758 C C . ARG A 1 93 ? -14.722 -3.887 14.789 1.00 95.62 93 ARG A C 1
ATOM 760 O O . ARG A 1 93 ? -14.671 -5.100 14.586 1.00 95.62 93 ARG A O 1
ATOM 767 N N . ARG A 1 94 ? -15.855 -3.183 14.687 1.00 96.25 94 ARG A N 1
ATOM 768 C CA . ARG A 1 94 ? -17.131 -3.746 14.218 1.00 96.25 94 ARG A CA 1
ATOM 769 C C . ARG A 1 94 ? -17.112 -3.923 12.705 1.00 96.25 94 ARG A C 1
ATOM 771 O O . ARG A 1 94 ? -17.416 -5.020 12.247 1.00 96.25 94 ARG A O 1
ATOM 778 N N . ILE A 1 95 ? -16.688 -2.891 11.972 1.00 95.75 95 ILE A N 1
ATOM 779 C CA . ILE A 1 95 ? -16.566 -2.909 10.505 1.00 95.75 95 ILE A CA 1
ATOM 780 C C . ILE A 1 95 ? -15.626 -4.037 10.066 1.00 95.75 95 ILE A C 1
ATOM 782 O O . ILE A 1 95 ? -15.956 -4.823 9.183 1.00 95.75 95 ILE A O 1
ATOM 786 N N . LEU A 1 96 ? -14.475 -4.172 10.732 1.00 96.38 96 LEU A N 1
ATOM 787 C CA . LEU A 1 96 ? -13.429 -5.113 10.332 1.00 96.38 96 LEU A CA 1
ATOM 788 C C . LEU A 1 96 ? -13.583 -6.527 10.913 1.00 96.38 96 LEU A C 1
ATOM 790 O O . LEU A 1 96 ? -12.746 -7.392 10.649 1.00 96.38 96 LEU A O 1
ATOM 794 N N . LYS A 1 97 ? -14.636 -6.797 11.697 1.00 94.38 97 LYS A N 1
ATOM 795 C CA . LYS A 1 97 ? -14.867 -8.111 12.323 1.00 94.38 97 LYS A CA 1
ATOM 796 C C . LYS A 1 97 ? -14.810 -9.286 11.325 1.00 94.38 97 LYS A C 1
ATOM 798 O O . LYS A 1 97 ? -14.198 -10.289 11.693 1.00 94.38 97 LYS A O 1
ATOM 803 N N . PRO A 1 98 ? -15.375 -9.194 10.102 1.00 93.75 98 PRO A N 1
ATOM 804 C CA . PRO A 1 98 ? -15.334 -10.291 9.128 1.00 93.75 98 PRO A CA 1
ATOM 805 C C . PRO A 1 98 ? -13.938 -10.587 8.559 1.00 93.75 98 PRO A C 1
ATOM 807 O O . PRO A 1 98 ? -13.709 -11.680 8.058 1.00 93.75 98 PRO A O 1
ATOM 810 N N . PHE A 1 99 ? -13.000 -9.640 8.650 1.00 93.56 99 PHE A N 1
ATOM 811 C CA . PHE A 1 99 ? -11.678 -9.713 8.008 1.00 93.56 99 PHE A CA 1
ATOM 812 C C . PHE A 1 99 ? -10.556 -10.094 8.978 1.00 93.56 99 PHE A C 1
ATOM 814 O O . PHE A 1 99 ? -9.367 -10.009 8.649 1.00 93.56 99 PHE A O 1
ATOM 821 N N . LYS A 1 100 ? -10.920 -10.483 10.203 1.00 93.00 100 LYS A N 1
ATOM 822 C CA . LYS A 1 100 ? -9.951 -10.939 11.193 1.00 93.00 100 LYS A CA 1
ATOM 823 C C . LYS A 1 100 ? -9.319 -12.251 10.759 1.00 93.00 100 LYS A C 1
ATOM 825 O O . LYS A 1 100 ? -10.004 -13.189 10.368 1.00 93.00 100 LYS A O 1
ATOM 830 N N . SER A 1 101 ? -8.005 -12.325 10.888 1.00 89.44 101 SER A N 1
ATOM 831 C CA . SER A 1 101 ? -7.220 -13.510 10.580 1.00 89.44 101 SER A CA 1
ATOM 832 C C . SER A 1 101 ? -6.095 -13.635 11.595 1.00 89.44 101 SER A C 1
ATOM 834 O O . SER A 1 101 ? -5.368 -12.677 11.846 1.00 89.44 101 SER A O 1
ATOM 836 N N . MET A 1 102 ? -5.930 -14.826 12.170 1.00 82.19 102 MET A N 1
ATOM 837 C CA . MET A 1 102 ? -4.815 -15.099 13.084 1.00 82.19 102 MET A CA 1
ATOM 838 C C . MET A 1 102 ? -3.456 -14.990 12.377 1.00 82.19 102 MET A C 1
ATOM 840 O O . MET A 1 102 ? -2.462 -14.660 13.016 1.00 82.19 102 MET A O 1
ATOM 844 N N . ASP A 1 103 ? -3.439 -15.150 11.052 1.00 80.62 103 ASP A N 1
ATOM 845 C CA . ASP A 1 103 ? -2.246 -15.007 10.217 1.00 80.62 103 ASP A CA 1
ATOM 846 C C . ASP A 1 103 ? -1.990 -13.563 9.758 1.00 80.62 103 ASP A C 1
ATOM 848 O O . ASP A 1 103 ? -1.063 -13.314 8.988 1.00 80.62 103 ASP A O 1
ATOM 852 N N . ALA A 1 104 ? -2.789 -12.584 10.204 1.00 78.88 104 ALA A N 1
ATOM 853 C CA . ALA A 1 104 ? -2.659 -11.188 9.776 1.00 78.88 104 ALA A CA 1
ATOM 854 C C . ALA A 1 104 ? -1.282 -10.576 10.092 1.00 78.88 104 ALA A C 1
ATOM 856 O O . ALA A 1 104 ? -0.819 -9.685 9.378 1.00 78.88 104 ALA A O 1
ATOM 857 N N . CYS A 1 105 ? -0.623 -11.069 11.142 1.00 76.06 105 CYS A N 1
ATOM 858 C CA . CYS A 1 105 ? 0.708 -10.635 11.565 1.00 76.06 105 CYS A CA 1
ATOM 859 C C . CYS A 1 105 ? 1.826 -11.584 11.106 1.00 76.06 105 CYS A C 1
ATOM 861 O O . CYS A 1 105 ? 2.986 -11.372 11.458 1.00 76.06 105 CYS A O 1
ATOM 863 N N . THR A 1 106 ? 1.506 -12.623 10.332 1.00 84.25 106 THR A N 1
ATOM 864 C CA . THR A 1 106 ? 2.497 -13.599 9.879 1.00 84.25 106 THR A CA 1
ATOM 865 C C . THR A 1 106 ? 3.244 -13.053 8.668 1.00 84.25 106 THR A C 1
ATOM 867 O O . THR A 1 106 ? 2.687 -12.883 7.582 1.00 84.25 106 THR A O 1
ATOM 870 N N . THR A 1 107 ? 4.540 -12.801 8.835 1.00 85.56 107 THR A N 1
ATOM 871 C CA . THR A 1 107 ? 5.419 -12.446 7.719 1.00 85.56 107 THR A CA 1
ATOM 872 C C . THR A 1 107 ? 5.617 -13.658 6.812 1.00 85.56 107 THR A C 1
ATOM 874 O O . THR A 1 107 ? 6.032 -14.728 7.261 1.00 85.56 107 THR A O 1
ATOM 877 N N . CYS A 1 108 ? 5.343 -13.492 5.517 1.00 88.06 108 CYS A N 1
ATOM 878 C CA . CYS A 1 108 ? 5.560 -14.549 4.535 1.00 88.06 108 CYS A CA 1
ATOM 879 C C . CYS A 1 108 ? 7.044 -14.941 4.491 1.00 88.06 108 CYS A C 1
ATOM 881 O O . CYS A 1 108 ? 7.906 -14.095 4.257 1.00 88.06 108 CYS A O 1
ATOM 883 N N . LYS A 1 109 ? 7.344 -16.232 4.670 1.00 91.50 109 LYS A N 1
ATOM 884 C CA . LYS A 1 109 ? 8.724 -16.752 4.673 1.00 91.50 109 LYS A CA 1
ATOM 885 C C . LYS A 1 109 ? 9.398 -16.711 3.298 1.00 91.50 109 LYS A C 1
ATOM 887 O O . LYS A 1 109 ? 10.615 -16.799 3.226 1.00 91.50 109 LYS A O 1
ATOM 892 N N . VAL A 1 110 ? 8.615 -16.589 2.223 1.00 91.50 110 VAL A N 1
ATOM 893 C CA . VAL A 1 110 ? 9.121 -16.570 0.842 1.00 91.50 110 VAL A CA 1
ATOM 894 C C . VAL A 1 110 ? 9.466 -15.149 0.403 1.00 91.50 110 VAL A C 1
ATOM 896 O O . VAL A 1 110 ? 10.566 -14.906 -0.075 1.00 91.50 110 VAL A O 1
ATOM 899 N N . CYS A 1 111 ? 8.544 -14.196 0.572 1.00 90.69 111 CYS A N 1
ATOM 900 C CA . CYS A 1 111 ? 8.748 -12.811 0.137 1.00 90.69 111 CYS A CA 1
ATOM 901 C C . CYS A 1 111 ? 9.093 -11.841 1.267 1.00 90.69 111 CYS A C 1
ATOM 903 O O . CYS A 1 111 ? 9.110 -10.643 1.025 1.00 90.69 111 CYS A O 1
ATOM 905 N N . GLY A 1 112 ? 9.275 -12.298 2.508 1.00 87.44 112 GLY A N 1
ATOM 906 C CA . GLY A 1 112 ? 9.567 -11.420 3.648 1.00 87.44 112 GLY A CA 1
ATOM 907 C C . GLY A 1 112 ? 8.468 -10.396 3.961 1.00 87.44 112 GLY A C 1
ATOM 908 O O . GLY A 1 112 ? 8.724 -9.420 4.655 1.00 87.44 112 GLY A O 1
ATOM 909 N N . GLY A 1 113 ? 7.250 -10.592 3.441 1.00 83.12 113 GLY A N 1
ATOM 910 C CA . GLY A 1 113 ? 6.133 -9.654 3.587 1.00 83.12 113 GLY A CA 1
ATOM 911 C C . GLY A 1 113 ? 5.993 -8.616 2.466 1.00 83.12 113 GLY A C 1
ATOM 912 O O . GLY A 1 113 ? 5.015 -7.875 2.482 1.00 83.12 113 GLY A O 1
ATOM 913 N N . TYR A 1 114 ? 6.885 -8.597 1.467 1.00 82.31 114 TYR A N 1
ATOM 914 C CA . TYR A 1 114 ? 6.828 -7.645 0.344 1.00 82.31 114 TYR A CA 1
ATOM 915 C C . TYR A 1 114 ? 5.747 -7.964 -0.699 1.00 82.31 114 TYR A C 1
ATOM 917 O O . TYR A 1 114 ? 5.418 -7.109 -1.515 1.00 82.31 114 TYR A O 1
ATOM 925 N N . ARG A 1 115 ? 5.197 -9.190 -0.699 1.00 85.31 115 ARG A N 1
ATOM 926 C CA . ARG A 1 115 ? 4.170 -9.715 -1.637 1.00 85.31 115 ARG A CA 1
ATOM 927 C C . ARG A 1 115 ? 4.542 -9.726 -3.117 1.00 85.31 115 ARG A C 1
ATOM 929 O O . ARG A 1 115 ? 3.852 -10.362 -3.908 1.00 85.31 115 ARG A O 1
ATOM 936 N N . LEU A 1 116 ? 5.634 -9.080 -3.481 1.00 88.62 116 LEU A N 1
ATOM 937 C CA . LEU A 1 116 ? 6.222 -9.064 -4.802 1.00 88.62 116 LEU A CA 1
ATOM 938 C C . LEU A 1 116 ? 7.624 -9.664 -4.722 1.00 88.62 116 LEU A C 1
ATOM 940 O O . LEU A 1 116 ? 8.336 -9.498 -3.731 1.00 88.62 116 LEU A O 1
ATOM 944 N N . LEU A 1 117 ? 8.000 -10.393 -5.762 1.00 91.81 117 LEU A N 1
ATOM 945 C CA . LEU A 1 117 ? 9.312 -11.002 -5.930 1.00 91.81 117 LEU A CA 1
ATOM 946 C C . LEU A 1 117 ? 9.879 -10.583 -7.288 1.00 91.81 117 LEU A C 1
ATOM 948 O O . LEU A 1 117 ? 9.105 -10.390 -8.230 1.00 91.81 117 LEU A O 1
ATOM 952 N N . PRO A 1 118 ? 11.209 -10.488 -7.438 1.00 93.25 118 PRO A N 1
ATOM 953 C CA . PRO A 1 118 ? 11.821 -10.344 -8.750 1.00 93.25 118 PRO A CA 1
ATOM 954 C C . PRO A 1 118 ? 11.358 -11.453 -9.695 1.00 93.25 118 PRO A C 1
ATOM 956 O O . PRO A 1 118 ? 11.277 -12.628 -9.320 1.00 93.25 118 PRO A O 1
ATOM 959 N N . CYS A 1 119 ? 11.049 -11.087 -10.937 1.00 93.19 119 CYS A N 1
ATOM 960 C CA . CYS A 1 119 ? 10.665 -12.052 -11.955 1.00 93.19 119 CYS A CA 1
ATOM 961 C C . CYS A 1 119 ? 11.783 -13.072 -12.174 1.00 93.19 119 CYS A C 1
ATOM 963 O O . CYS A 1 119 ? 12.896 -12.689 -12.510 1.00 93.19 119 CYS A O 1
ATOM 965 N N . GLN A 1 120 ? 11.472 -14.361 -12.084 1.00 91.75 120 GLN A N 1
ATOM 966 C CA . GLN A 1 120 ? 12.463 -15.430 -12.261 1.00 91.75 120 GLN A CA 1
ATOM 967 C C . GLN A 1 120 ? 12.921 -15.608 -13.721 1.00 91.75 120 GLN A C 1
ATOM 969 O O . GLN A 1 120 ? 13.921 -16.263 -13.983 1.00 91.75 120 GLN A O 1
ATOM 974 N N . VAL A 1 121 ? 12.200 -15.019 -14.685 1.00 90.81 121 VAL A N 1
ATOM 975 C CA . VAL A 1 121 ? 12.532 -15.104 -16.121 1.00 90.81 121 VAL A CA 1
ATOM 976 C C . VAL A 1 121 ? 13.530 -14.022 -16.537 1.00 90.81 121 VAL A C 1
ATOM 978 O O . VAL A 1 121 ? 14.446 -14.291 -17.305 1.00 90.81 121 VAL A O 1
ATOM 981 N N . CYS A 1 122 ? 13.357 -12.787 -16.051 1.00 91.69 122 CYS A N 1
ATOM 982 C CA . CYS A 1 122 ? 14.227 -11.656 -16.401 1.00 91.69 122 CYS A CA 1
ATOM 983 C C . CYS A 1 122 ? 15.074 -11.138 -15.230 1.00 91.69 122 CYS A C 1
ATOM 985 O O . CYS A 1 122 ? 15.775 -10.138 -15.389 1.00 91.69 122 CYS A O 1
ATOM 987 N N . ASN A 1 123 ? 14.990 -11.771 -14.058 1.00 90.62 123 ASN A N 1
ATOM 988 C CA . ASN A 1 123 ? 15.649 -11.368 -12.811 1.00 90.62 123 ASN A CA 1
ATOM 989 C C . ASN A 1 123 ? 15.400 -9.895 -12.445 1.00 90.62 123 ASN A C 1
ATOM 991 O O . ASN A 1 123 ? 16.306 -9.186 -12.023 1.00 90.62 123 ASN A O 1
ATOM 995 N N . GLY A 1 124 ? 14.180 -9.404 -12.681 1.00 91.44 124 GLY A N 1
ATOM 996 C CA . GLY A 1 124 ? 13.812 -8.003 -12.441 1.00 91.44 124 GLY A CA 1
ATOM 997 C C . GLY A 1 124 ? 14.255 -7.007 -13.519 1.00 91.44 124 GLY A C 1
ATOM 998 O O . GLY A 1 124 ? 13.795 -5.875 -13.520 1.00 91.44 124 GLY A O 1
ATOM 999 N N . SER A 1 125 ? 15.072 -7.404 -14.500 1.00 89.56 125 SER A N 1
ATOM 1000 C CA . SER A 1 125 ? 15.602 -6.474 -15.516 1.00 89.56 125 SER A CA 1
ATOM 1001 C C . SER A 1 125 ? 14.574 -5.983 -16.541 1.00 89.56 125 SER A C 1
ATOM 1003 O O . SER A 1 125 ? 14.877 -5.105 -17.348 1.00 89.56 125 SER A O 1
ATOM 1005 N N . LYS A 1 126 ? 13.393 -6.615 -16.587 1.00 89.88 126 LYS A N 1
ATOM 1006 C CA . LYS A 1 126 ? 12.356 -6.450 -17.620 1.00 89.88 126 LYS A CA 1
ATOM 1007 C C . LYS A 1 126 ? 12.820 -6.758 -19.057 1.00 89.88 126 LYS A C 1
ATOM 1009 O O . LYS A 1 126 ? 12.018 -6.646 -19.982 1.00 89.88 126 LYS A O 1
ATOM 1014 N N . LYS A 1 127 ? 14.050 -7.238 -19.264 1.00 87.38 127 LYS A N 1
ATOM 1015 C CA . LYS A 1 127 ? 14.584 -7.642 -20.575 1.00 87.38 127 LYS A CA 1
ATOM 1016 C C . LYS A 1 127 ? 14.342 -9.130 -20.818 1.00 87.38 127 LYS A C 1
ATOM 1018 O O . LYS A 1 127 ? 14.575 -9.953 -19.936 1.00 87.38 127 LYS A O 1
ATOM 1023 N N . SER A 1 128 ? 13.858 -9.486 -22.002 1.00 77.75 128 SER A N 1
ATOM 1024 C CA . SER A 1 128 ? 13.751 -10.879 -22.428 1.00 77.75 128 SER A CA 1
ATOM 1025 C C . SER A 1 128 ? 15.117 -11.411 -22.849 1.00 77.75 128 SER A C 1
ATOM 1027 O O . SER A 1 128 ? 15.887 -10.698 -23.489 1.00 77.75 128 SER A O 1
ATOM 1029 N N . VAL A 1 129 ? 15.362 -12.692 -22.594 1.00 68.38 129 VAL A N 1
ATOM 1030 C CA . VAL A 1 129 ? 16.534 -13.423 -23.103 1.00 68.38 129 VAL A CA 1
ATOM 1031 C C . VAL A 1 129 ? 16.439 -13.782 -24.594 1.00 68.38 129 VAL A C 1
ATOM 1033 O O . VAL A 1 129 ? 17.429 -14.210 -25.181 1.00 68.38 129 VAL A O 1
ATOM 1036 N N . HIS A 1 130 ? 15.280 -13.587 -25.236 1.00 62.69 130 HIS A N 1
ATOM 1037 C CA . HIS A 1 130 ? 15.130 -13.815 -26.672 1.00 62.69 130 HIS A CA 1
ATOM 1038 C C . HIS A 1 130 ? 15.789 -12.701 -27.488 1.00 62.69 130 HIS A C 1
ATOM 1040 O O . HIS A 1 130 ? 15.476 -11.519 -27.339 1.00 62.69 130 HIS A O 1
ATOM 1046 N N . ARG A 1 131 ? 16.708 -13.108 -28.366 1.00 59.69 131 ARG A N 1
ATOM 1047 C CA . ARG A 1 131 ? 17.349 -12.248 -29.358 1.00 59.69 131 ARG A CA 1
ATOM 1048 C C . ARG A 1 131 ? 16.392 -12.054 -30.531 1.00 59.69 131 ARG A C 1
ATOM 1050 O O . ARG A 1 131 ? 15.910 -13.030 -31.102 1.00 59.69 131 ARG A O 1
ATOM 1057 N N . ASN A 1 132 ? 16.157 -10.809 -30.929 1.00 58.28 132 ASN A N 1
ATOM 1058 C CA . ASN A 1 132 ? 15.471 -10.530 -32.185 1.00 58.28 132 ASN A CA 1
ATOM 1059 C C . ASN A 1 132 ? 16.393 -10.955 -33.332 1.00 58.28 132 ASN A C 1
ATOM 1061 O O . ASN A 1 132 ? 17.409 -10.316 -33.581 1.00 58.28 132 ASN A O 1
ATOM 1065 N N . HIS A 1 133 ? 16.061 -12.045 -34.023 1.00 57.66 133 HIS A N 1
ATOM 1066 C CA . HIS A 1 133 ? 16.799 -12.494 -35.212 1.00 57.66 133 HIS A CA 1
ATOM 1067 C C . HIS A 1 133 ? 16.496 -11.647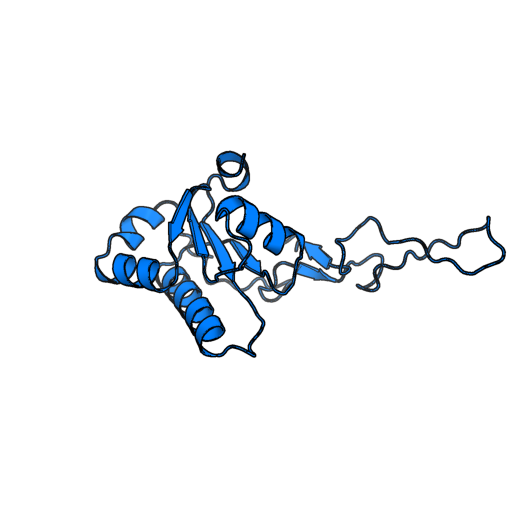 -36.466 1.00 57.66 133 HIS A C 1
ATOM 1069 O O . HIS A 1 133 ? 17.048 -11.916 -37.527 1.00 57.66 133 HIS A O 1
ATOM 1075 N N . PHE A 1 134 ? 15.628 -10.634 -36.353 1.00 61.34 134 PHE A N 1
ATOM 1076 C CA . PHE A 1 134 ? 15.080 -9.870 -37.479 1.00 61.34 134 PHE A CA 1
ATOM 1077 C C . PHE A 1 134 ? 15.680 -8.465 -37.659 1.00 61.34 134 PHE A C 1
ATOM 1079 O O . PHE A 1 134 ? 15.406 -7.829 -38.671 1.00 61.34 134 PHE A O 1
ATOM 1086 N N . THR A 1 135 ? 16.487 -7.962 -36.717 1.00 57.62 135 THR A N 1
ATOM 1087 C CA . THR A 1 135 ? 17.069 -6.609 -36.785 1.00 57.62 135 THR A CA 1
ATOM 1088 C C . THR A 1 135 ? 18.580 -6.639 -36.579 1.00 57.62 135 THR A C 1
ATOM 1090 O O . THR A 1 135 ? 19.085 -7.357 -35.719 1.00 57.62 135 THR A O 1
ATOM 1093 N N . THR A 1 136 ? 19.307 -5.831 -37.353 1.00 57.34 136 THR A N 1
ATOM 1094 C CA . THR A 1 136 ? 20.764 -5.625 -37.249 1.00 57.34 136 THR A CA 1
ATOM 1095 C C . THR A 1 136 ? 21.175 -4.993 -35.913 1.00 57.34 136 THR A C 1
ATOM 1097 O O . THR A 1 136 ? 22.316 -5.147 -35.482 1.00 57.34 136 THR A O 1
ATOM 1100 N N . GLU A 1 137 ? 20.243 -4.320 -35.236 1.00 62.53 137 GLU A N 1
ATOM 1101 C CA . GLU A 1 137 ? 20.437 -3.696 -33.927 1.00 62.53 137 GLU A CA 1
ATOM 1102 C C . GLU A 1 137 ? 19.967 -4.610 -32.782 1.00 62.53 137 GLU A C 1
ATOM 1104 O O . GLU A 1 137 ? 18.927 -5.273 -32.865 1.00 62.53 137 GLU A O 1
ATOM 1109 N N . PHE A 1 138 ? 20.737 -4.631 -31.687 1.00 62.12 138 PHE A N 1
ATOM 1110 C CA . PHE A 1 138 ? 20.414 -5.363 -30.459 1.00 62.12 138 PHE A CA 1
ATOM 1111 C C . PHE A 1 138 ? 19.208 -4.725 -29.750 1.00 62.12 138 PHE A C 1
ATOM 1113 O O . PHE A 1 138 ? 19.361 -3.872 -28.878 1.00 62.12 138 PHE A O 1
ATOM 1120 N N . VAL A 1 139 ? 17.996 -5.171 -30.081 1.00 66.38 139 VAL A N 1
ATOM 1121 C CA . VAL A 1 139 ? 16.785 -4.811 -29.331 1.00 66.38 139 VAL A CA 1
ATOM 1122 C C . VAL A 1 139 ? 16.362 -6.009 -28.484 1.00 66.38 139 VAL A C 1
ATOM 1124 O O . VAL A 1 139 ? 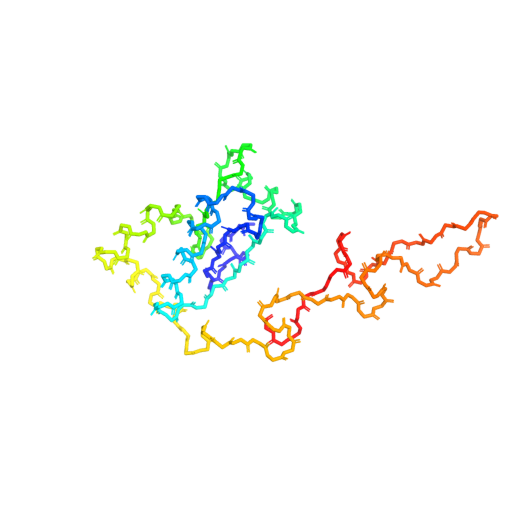15.870 -7.007 -29.003 1.00 66.38 139 VAL A O 1
ATOM 1127 N N . ALA A 1 140 ? 16.572 -5.935 -27.169 1.00 69.31 140 ALA A N 1
ATOM 1128 C CA . ALA A 1 140 ? 16.006 -6.912 -26.240 1.00 69.31 140 ALA A CA 1
ATOM 1129 C C . ALA A 1 140 ? 14.503 -6.635 -26.080 1.00 69.31 140 ALA A C 1
ATOM 1131 O O . ALA A 1 140 ? 14.121 -5.513 -25.737 1.00 69.31 140 ALA A O 1
ATOM 1132 N N . LEU A 1 141 ? 13.647 -7.634 -26.316 1.00 81.88 141 LEU A N 1
ATOM 1133 C CA . LEU A 1 141 ? 12.206 -7.478 -26.088 1.00 81.88 141 LEU A CA 1
ATOM 1134 C C . LEU A 1 141 ? 11.911 -7.306 -24.592 1.00 81.88 141 LEU A C 1
ATOM 1136 O O . LEU A 1 141 ? 12.718 -7.645 -23.722 1.00 81.88 141 LEU A O 1
ATOM 1140 N N . LYS A 1 142 ? 10.725 -6.779 -24.274 1.00 87.19 142 LYS A N 1
ATOM 1141 C CA . LYS A 1 142 ? 10.259 -6.684 -22.886 1.00 87.19 142 LYS A CA 1
ATOM 1142 C C . LYS A 1 142 ? 9.775 -8.051 -22.403 1.00 87.19 142 LYS A C 1
ATOM 1144 O O . LYS A 1 142 ? 9.035 -8.739 -23.099 1.00 87.19 142 LYS A O 1
ATOM 1149 N N . CYS A 1 143 ? 10.154 -8.429 -21.185 1.00 88.75 143 CYS A N 1
ATOM 1150 C CA . CYS A 1 143 ? 9.642 -9.634 -20.536 1.00 88.75 143 CYS A CA 1
ATOM 1151 C C . CYS A 1 143 ? 8.124 -9.518 -20.317 1.00 88.75 143 CYS A C 1
ATOM 1153 O O . CYS A 1 143 ? 7.661 -8.553 -19.704 1.00 88.75 143 CYS A O 1
ATOM 1155 N N . MET A 1 144 ? 7.363 -10.509 -20.787 1.00 90.06 144 MET A N 1
ATOM 1156 C CA . MET A 1 144 ? 5.899 -10.559 -20.650 1.00 90.06 144 MET A CA 1
ATOM 1157 C C . MET A 1 144 ? 5.427 -11.287 -19.382 1.00 90.06 144 MET A C 1
ATOM 1159 O O . MET A 1 144 ? 4.238 -11.296 -19.093 1.00 90.06 144 MET A O 1
ATOM 1163 N N . ASN A 1 145 ? 6.346 -11.879 -18.612 1.00 90.88 145 ASN A N 1
ATOM 1164 C CA . ASN A 1 145 ? 6.025 -12.664 -17.415 1.00 90.88 145 ASN A CA 1
ATOM 1165 C C . ASN A 1 145 ? 5.961 -11.830 -16.118 1.00 90.88 145 ASN A C 1
ATOM 1167 O O . ASN A 1 145 ? 5.801 -12.377 -15.033 1.00 90.88 145 ASN A O 1
ATOM 1171 N N . CYS A 1 146 ? 6.170 -10.518 -16.196 1.00 91.81 146 CYS A N 1
ATOM 1172 C CA . CYS A 1 146 ? 6.230 -9.627 -15.038 1.00 91.81 146 CYS A CA 1
ATOM 1173 C C . CYS A 1 146 ? 5.611 -8.267 -15.332 1.00 91.81 146 CYS A C 1
ATOM 1175 O O . CYS A 1 146 ? 5.363 -7.931 -16.492 1.00 91.81 146 CYS A O 1
ATOM 1177 N N . ASP A 1 147 ? 5.399 -7.478 -14.283 1.00 88.69 147 ASP A N 1
ATOM 1178 C CA . ASP A 1 147 ? 4.875 -6.118 -14.386 1.00 88.69 147 ASP A CA 1
ATOM 1179 C C . ASP A 1 147 ? 5.881 -5.129 -15.010 1.00 88.69 147 ASP A C 1
ATOM 1181 O O . ASP A 1 147 ? 6.944 -5.505 -15.517 1.00 88.69 147 ASP A O 1
ATOM 1185 N N . GLU A 1 148 ? 5.515 -3.849 -15.032 1.00 86.56 148 GLU A N 1
ATOM 1186 C CA . GLU A 1 148 ? 6.298 -2.748 -15.602 1.00 86.56 148 GLU A CA 1
ATOM 1187 C C . GLU A 1 148 ? 7.700 -2.577 -14.994 1.00 86.56 148 GLU A C 1
ATOM 1189 O O . GLU A 1 148 ? 8.599 -2.112 -15.696 1.00 86.56 148 GLU A O 1
ATOM 1194 N N . VAL A 1 149 ? 7.913 -3.035 -13.757 1.00 87.31 149 VAL A N 1
ATOM 1195 C CA . VAL A 1 149 ? 9.180 -2.922 -13.011 1.00 87.31 149 VAL A CA 1
ATOM 1196 C C . VAL A 1 149 ? 9.874 -4.268 -12.790 1.00 87.31 149 VAL A C 1
ATOM 1198 O O . VAL A 1 149 ? 10.860 -4.358 -12.063 1.00 87.31 149 VAL A O 1
ATOM 1201 N N . GLY A 1 150 ? 9.412 -5.330 -13.453 1.00 90.81 150 GLY A N 1
ATOM 1202 C CA . GLY A 1 150 ? 10.080 -6.626 -13.407 1.00 90.81 150 GLY A CA 1
ATOM 1203 C C . GLY A 1 150 ? 9.727 -7.482 -12.190 1.00 90.81 150 GLY A C 1
ATOM 1204 O O . GLY A 1 150 ? 10.457 -8.433 -11.897 1.00 90.81 150 GLY A O 1
ATOM 1205 N N . LEU A 1 151 ? 8.618 -7.200 -11.508 1.00 91.50 151 LEU A N 1
ATOM 1206 C CA . LEU A 1 151 ? 8.150 -7.947 -10.344 1.00 91.50 151 LEU A CA 1
ATOM 1207 C C . LEU A 1 151 ? 6.990 -8.891 -10.693 1.00 91.50 151 LEU A C 1
ATOM 1209 O O . LEU A 1 151 ? 6.289 -8.740 -11.698 1.00 91.50 151 LEU A O 1
ATOM 1213 N N . VAL A 1 152 ? 6.820 -9.917 -9.861 1.00 92.38 152 VAL A N 1
ATOM 1214 C CA . VAL A 1 152 ? 5.708 -10.874 -9.900 1.00 92.38 152 VAL A CA 1
ATOM 1215 C C . VAL A 1 152 ? 5.116 -11.034 -8.507 1.00 92.38 152 VAL A C 1
ATOM 1217 O O . VAL A 1 152 ? 5.822 -10.892 -7.508 1.00 92.38 152 VAL A O 1
ATOM 1220 N N . ARG A 1 153 ? 3.825 -11.362 -8.421 1.00 90.56 153 ARG A N 1
ATOM 1221 C CA . ARG A 1 153 ? 3.179 -11.652 -7.134 1.00 90.56 153 ARG A CA 1
ATOM 1222 C C . ARG A 1 153 ? 3.792 -12.892 -6.491 1.00 90.56 153 ARG A C 1
ATOM 1224 O O . ARG A 1 153 ? 4.103 -13.870 -7.168 1.00 90.56 153 ARG A O 1
ATOM 1231 N N . CYS A 1 154 ? 3.958 -12.842 -5.175 1.00 90.56 154 CYS A N 1
ATOM 1232 C CA . CYS A 1 154 ? 4.385 -13.985 -4.390 1.00 90.56 154 CYS A CA 1
ATOM 1233 C C . CYS A 1 154 ? 3.340 -15.098 -4.512 1.00 90.56 154 CYS A C 1
ATOM 1235 O O . CYS A 1 154 ? 2.156 -14.875 -4.291 1.00 90.56 154 CYS A O 1
ATOM 1237 N N . SER A 1 155 ? 3.777 -16.312 -4.832 1.00 89.62 155 SER A N 1
ATOM 1238 C CA . SER A 1 155 ? 2.881 -17.471 -4.903 1.00 89.62 155 SER A CA 1
ATOM 1239 C C . SER A 1 155 ? 2.382 -17.932 -3.530 1.00 89.62 155 SER A C 1
ATOM 1241 O O . SER A 1 155 ? 1.398 -18.659 -3.453 1.00 89.62 155 SER A O 1
ATOM 1243 N N . ALA A 1 156 ? 3.059 -17.527 -2.451 1.00 87.25 156 ALA A N 1
ATOM 1244 C CA . ALA A 1 156 ? 2.767 -17.968 -1.092 1.00 87.25 156 ALA A CA 1
ATOM 1245 C C . ALA A 1 156 ? 1.829 -17.035 -0.302 1.00 87.25 156 ALA A C 1
ATOM 1247 O O . ALA A 1 156 ? 1.377 -17.433 0.772 1.00 87.25 156 ALA A O 1
ATOM 1248 N N . CYS A 1 157 ? 1.562 -15.803 -0.761 1.00 82.06 157 CYS A N 1
ATOM 1249 C CA . CYS A 1 157 ? 0.722 -14.850 -0.023 1.00 82.06 157 CYS A CA 1
ATOM 1250 C C . CYS A 1 157 ? 0.042 -13.791 -0.892 1.00 82.06 157 CYS A C 1
ATOM 1252 O O . CYS A 1 157 ? 0.698 -13.291 -1.832 1.00 82.06 157 CYS A O 1
#

Sequence (157 aa):
NYKEKDAGKVVVYTTTMGILRETYQACMKVKQILRTLLVKFEERDVFMSNEYQNEIRERMRCEHILVPQVFVDGQHVGDAETIERLNESGELRRILKPFKSMDA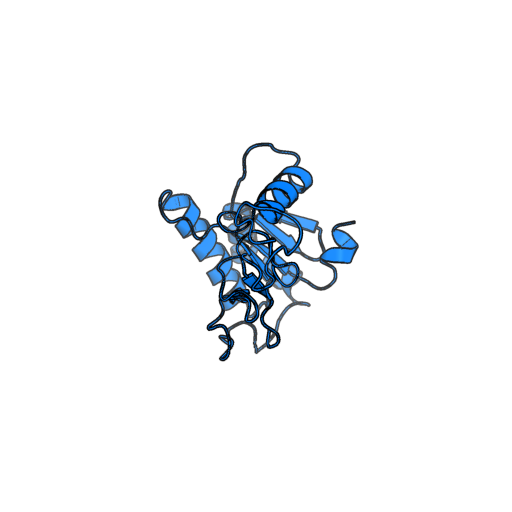CTTCKVCGGYRLLPCQVCNGSKKSVHRNHFTTEFVALKCMNCDEVGLVRCSAC

InterPro domains:
  IPR002109 Glutaredoxin [PF00462] (10-77)
  IPR036249 Thioredoxin-like superfamily [SSF52833] (7-97)
  IPR042797 Glutaredoxin domain-containing cysteine-rich protein 1 [PTHR46990] (4-157)

pLDDT: mean 90.28, std 9.39, range [57.34, 98.44]

Organism: Asbolus verrucosus (NCBI:txid1661398)

Radius of gyration: 18.43 Å; chains: 1; bounding box: 38×32×57 Å